Protein AF-O83014-F1 (afdb_monomer_lite)

Secondary structure (DSSP, 8-state):
--HHHHHHHHHHHHHHHHHHHHHHHHHHHHHHHHHHHSHHHHHHHHHHHS-SS---TT-PPP--PPP--S----PPP----PPPPHHHHHHHHHHHHHHH--SSHHHHHHHHHHTT----HHHHHHHHHHHHHHHHH--

Radius of gyration: 28.29 Å; chains: 1; bounding box: 50×30×83 Å

Organism: NCBI:txid79261

Sequence (139 aa):
MTRLDAVTGAGARVARAQSRAAQRLAGAWSELEGVRQGDGTGKALTCVTERVTPASRDASQPRWELPIWGSFEELPAIEAAPALTDDEIDRIVSELLASTNPPSYNALAAAFRKAGHSAGETRLRAAWKRVTAGQVVGS

pLDDT: mean 79.68, std 16.13, range [43.12, 97.88]

Structure (mmCIF, N/CA/C/O backbone):
data_AF-O83014-F1
#
_entry.id   AF-O83014-F1
#
loop_
_atom_site.group_PDB
_atom_site.id
_atom_site.type_symbol
_atom_site.label_atom_id
_atom_site.label_alt_id
_atom_site.label_comp_id
_atom_site.label_asym_id
_atom_site.label_entity_id
_atom_site.label_seq_id
_atom_site.pdbx_PDB_ins_code
_atom_site.Cartn_x
_atom_site.Cartn_y
_atom_site.Cartn_z
_atom_site.occupancy
_atom_site.B_iso_or_equiv
_atom_site.auth_seq_id
_atom_site.auth_comp_id
_atom_site.auth_asym_id
_atom_site.auth_atom_id
_atom_site.pdbx_PDB_model_num
ATOM 1 N N . MET A 1 1 ? 9.014 -15.355 24.490 1.00 63.91 1 MET A N 1
ATOM 2 C CA . MET A 1 1 ? 8.923 -14.884 23.091 1.00 63.91 1 MET A CA 1
ATOM 3 C C . MET A 1 1 ? 7.640 -14.088 22.950 1.00 63.91 1 MET A C 1
ATOM 5 O O . MET A 1 1 ? 6.584 -14.627 23.259 1.00 63.91 1 MET A O 1
ATOM 9 N N . THR A 1 2 ? 7.724 -12.807 22.592 1.00 93.06 2 THR A N 1
ATOM 10 C CA . THR A 1 2 ? 6.546 -11.928 22.524 1.00 93.06 2 THR A CA 1
ATOM 11 C C . THR A 1 2 ? 5.957 -11.884 21.112 1.00 93.06 2 THR A C 1
ATOM 13 O O . THR A 1 2 ? 6.620 -12.215 20.126 1.00 93.06 2 THR A O 1
ATOM 16 N N . ARG A 1 3 ? 4.694 -11.449 20.987 1.00 84.81 3 ARG A N 1
ATOM 17 C CA . ARG A 1 3 ? 4.052 -11.217 19.680 1.00 84.81 3 ARG A CA 1
ATOM 18 C C . ARG A 1 3 ? 4.830 -10.200 18.839 1.00 84.81 3 ARG A C 1
ATOM 20 O O . ARG A 1 3 ? 4.894 -10.345 17.622 1.00 84.81 3 ARG A O 1
ATOM 27 N N . LEU A 1 4 ? 5.434 -9.204 19.487 1.00 93.06 4 LEU A N 1
ATOM 28 C CA . LEU A 1 4 ? 6.262 -8.203 18.824 1.00 93.06 4 LEU A CA 1
ATOM 29 C C . LEU A 1 4 ? 7.521 -8.838 18.217 1.00 93.06 4 LEU A C 1
ATOM 31 O O . LEU A 1 4 ? 7.812 -8.592 17.051 1.00 93.06 4 LEU A O 1
ATOM 35 N N . ASP A 1 5 ? 8.198 -9.731 18.944 1.00 88.25 5 ASP A N 1
ATOM 36 C CA . ASP A 1 5 ? 9.377 -10.450 18.431 1.00 88.25 5 ASP A CA 1
ATOM 37 C C . ASP A 1 5 ? 9.031 -11.311 17.210 1.00 88.25 5 ASP A C 1
ATOM 39 O O . ASP A 1 5 ? 9.775 -11.353 16.228 1.00 88.25 5 ASP A O 1
ATOM 43 N N . ALA A 1 6 ? 7.869 -11.972 17.240 1.00 89.81 6 ALA A N 1
ATOM 44 C CA . ALA A 1 6 ? 7.393 -12.790 16.130 1.00 89.81 6 ALA A CA 1
ATOM 45 C C . ALA A 1 6 ? 7.107 -11.950 14.872 1.00 89.81 6 ALA A C 1
ATOM 47 O O . ALA A 1 6 ? 7.495 -12.343 13.767 1.00 89.81 6 ALA A O 1
ATOM 48 N N . VAL A 1 7 ? 6.470 -10.785 15.034 1.00 92.94 7 VAL A N 1
ATOM 49 C CA . VAL A 1 7 ? 6.176 -9.853 13.933 1.00 92.94 7 VAL A CA 1
ATOM 50 C C . VAL A 1 7 ? 7.461 -9.251 13.371 1.00 92.94 7 VAL A C 1
ATOM 52 O O . VAL A 1 7 ? 7.644 -9.256 12.156 1.00 92.94 7 VAL A O 1
ATOM 55 N N . THR A 1 8 ? 8.389 -8.816 14.223 1.00 94.81 8 THR A N 1
ATOM 56 C CA . THR A 1 8 ? 9.696 -8.294 13.795 1.00 94.81 8 THR A CA 1
ATOM 57 C C . THR A 1 8 ? 10.498 -9.359 13.048 1.00 94.81 8 THR A C 1
ATOM 59 O O . THR A 1 8 ? 11.039 -9.101 11.971 1.00 94.81 8 THR A O 1
ATOM 62 N N . GLY A 1 9 ? 10.510 -10.596 13.553 1.00 94.69 9 GLY A N 1
ATOM 63 C CA . GLY A 1 9 ? 11.146 -11.726 12.880 1.00 94.69 9 GLY A CA 1
ATOM 64 C C . GLY A 1 9 ? 10.519 -12.040 11.517 1.00 94.69 9 GLY A C 1
ATOM 65 O O . GLY A 1 9 ? 11.240 -12.316 10.555 1.00 94.69 9 GLY A O 1
ATOM 66 N N . ALA A 1 10 ? 9.190 -11.969 11.402 1.00 92.50 10 ALA A N 1
ATOM 67 C CA . ALA A 1 10 ? 8.486 -12.134 10.131 1.00 92.50 10 ALA A CA 1
ATOM 68 C C . ALA A 1 10 ? 8.784 -10.988 9.151 1.00 92.50 10 ALA A C 1
ATOM 70 O O . ALA A 1 10 ? 9.127 -11.254 7.998 1.00 92.50 10 ALA A O 1
ATOM 71 N N . GLY A 1 11 ? 8.751 -9.736 9.615 1.00 93.31 11 GLY A N 1
ATOM 72 C CA . GLY A 1 11 ? 9.086 -8.555 8.817 1.00 93.31 11 GLY A CA 1
ATOM 73 C C . GLY A 1 11 ? 10.507 -8.619 8.259 1.00 93.31 11 GLY A C 1
ATOM 74 O O . GLY A 1 11 ? 10.717 -8.412 7.065 1.00 93.31 11 GLY A O 1
ATOM 75 N N . ALA A 1 12 ? 11.476 -9.040 9.075 1.00 96.12 12 ALA A N 1
ATOM 76 C CA . ALA A 1 12 ? 12.855 -9.229 8.631 1.00 96.12 12 ALA A CA 1
ATOM 77 C C . ALA A 1 12 ? 12.992 -10.307 7.539 1.00 96.12 12 ALA A C 1
ATOM 79 O O . ALA A 1 12 ? 13.851 -10.203 6.662 1.00 96.12 12 ALA A O 1
ATOM 80 N N . ARG A 1 13 ? 12.164 -11.360 7.557 1.00 95.56 13 ARG A N 1
ATOM 81 C CA . ARG A 1 13 ? 12.160 -12.378 6.489 1.00 95.56 13 ARG A CA 1
ATOM 82 C C . ARG A 1 13 ? 11.576 -11.834 5.189 1.00 95.56 13 ARG A C 1
ATOM 84 O O . ARG A 1 13 ? 12.151 -12.088 4.132 1.00 95.56 13 ARG A O 1
ATOM 91 N N . VAL A 1 14 ? 10.492 -11.063 5.267 1.00 97.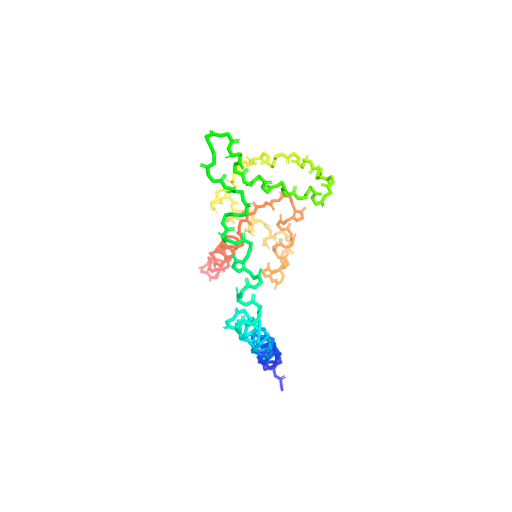62 14 VAL A N 1
ATOM 92 C CA . VAL A 1 14 ? 9.870 -10.428 4.094 1.00 97.62 14 VAL A CA 1
ATOM 93 C C . VAL A 1 14 ? 10.825 -9.425 3.451 1.00 97.62 14 VAL A C 1
ATOM 95 O O . VAL A 1 14 ? 11.062 -9.510 2.249 1.00 97.62 14 VAL A O 1
ATOM 98 N N . ALA A 1 15 ? 11.458 -8.557 4.243 1.00 96.19 15 ALA A N 1
ATOM 99 C CA . ALA A 1 15 ? 12.429 -7.586 3.738 1.00 96.19 15 ALA A CA 1
ATOM 100 C C . ALA A 1 15 ? 13.592 -8.270 2.994 1.00 96.19 15 ALA A C 1
ATOM 102 O O . ALA A 1 15 ? 13.965 -7.867 1.892 1.00 96.19 15 ALA A O 1
ATOM 103 N N . ARG A 1 16 ? 14.118 -9.378 3.537 1.00 96.25 16 ARG A N 1
ATOM 104 C CA . ARG A 1 16 ? 15.153 -10.181 2.859 1.00 96.25 16 ARG A CA 1
ATOM 105 C C . ARG A 1 16 ? 14.648 -10.841 1.576 1.00 96.25 16 ARG A C 1
ATOM 107 O O . ARG A 1 16 ? 15.406 -10.973 0.619 1.00 96.25 16 ARG A O 1
ATOM 114 N N . ALA A 1 17 ? 13.398 -11.301 1.541 1.00 97.88 17 ALA A N 1
ATOM 115 C CA . ALA A 1 17 ? 12.814 -11.867 0.328 1.00 97.88 17 ALA A CA 1
ATOM 116 C C . ALA A 1 17 ? 12.682 -10.806 -0.778 1.00 97.88 17 ALA A C 1
ATOM 118 O O . ALA A 1 17 ? 13.116 -11.052 -1.901 1.00 97.88 17 ALA A O 1
ATOM 119 N N . GLN A 1 18 ? 12.180 -9.615 -0.441 1.00 97.25 18 GLN A N 1
ATOM 120 C CA . GLN A 1 18 ? 12.052 -8.488 -1.369 1.00 97.25 18 GLN A CA 1
ATOM 121 C C . GLN A 1 18 ? 13.413 -8.010 -1.883 1.00 97.25 18 GLN A C 1
ATOM 123 O O . GLN A 1 18 ? 13.580 -7.835 -3.086 1.00 97.25 18 GLN A O 1
ATOM 128 N N . SER A 1 19 ? 14.413 -7.890 -1.004 1.00 97.62 19 SER A N 1
ATOM 129 C CA . SER A 1 19 ? 15.778 -7.518 -1.398 1.00 97.62 19 SER A CA 1
ATOM 130 C C . SER A 1 19 ? 16.379 -8.505 -2.411 1.00 97.62 19 SER A C 1
ATOM 132 O O . SER A 1 19 ? 16.915 -8.087 -3.436 1.00 97.62 19 SER A O 1
ATOM 134 N N . ARG A 1 20 ? 16.204 -9.817 -2.195 1.00 97.06 20 ARG A N 1
ATOM 135 C CA . ARG A 1 20 ? 16.658 -10.848 -3.146 1.00 97.06 20 ARG A CA 1
ATOM 136 C C . ARG A 1 20 ? 15.917 -10.792 -4.481 1.00 97.06 20 ARG A C 1
ATOM 138 O O . ARG A 1 20 ? 16.528 -11.013 -5.523 1.00 97.06 20 ARG A O 1
ATOM 145 N N . ALA A 1 21 ? 14.615 -10.511 -4.465 1.00 96.50 21 ALA A N 1
ATOM 146 C CA . ALA A 1 21 ? 13.836 -10.346 -5.690 1.00 96.50 21 ALA A CA 1
ATOM 147 C C . ALA A 1 21 ? 14.313 -9.126 -6.494 1.00 96.50 21 ALA A C 1
ATOM 149 O O . ALA A 1 21 ? 14.540 -9.239 -7.696 1.00 96.50 21 ALA A O 1
ATOM 150 N N . ALA A 1 22 ? 14.548 -7.996 -5.821 1.00 95.88 22 ALA A N 1
ATOM 151 C CA . ALA A 1 22 ? 15.071 -6.787 -6.449 1.00 95.88 22 ALA A CA 1
ATOM 152 C C . ALA A 1 22 ? 16.454 -7.017 -7.078 1.00 95.88 22 ALA A C 1
ATOM 154 O O . ALA A 1 22 ? 16.673 -6.622 -8.218 1.00 95.88 22 ALA A O 1
ATOM 155 N N . GLN A 1 23 ? 17.360 -7.722 -6.391 1.00 97.12 23 GLN A N 1
ATOM 156 C CA . GLN A 1 23 ? 18.674 -8.074 -6.946 1.00 97.12 23 GLN A CA 1
ATOM 157 C C . GLN A 1 23 ? 18.574 -8.947 -8.198 1.00 97.12 23 GLN A C 1
ATOM 159 O O . GLN A 1 23 ? 19.278 -8.698 -9.172 1.00 97.12 23 GLN A O 1
ATOM 164 N N . ARG A 1 24 ? 17.687 -9.949 -8.197 1.00 97.25 24 ARG A N 1
ATOM 165 C CA . ARG A 1 24 ? 17.468 -10.808 -9.371 1.00 97.25 24 ARG A CA 1
ATOM 166 C C . ARG A 1 24 ? 16.953 -10.015 -10.565 1.00 97.25 24 ARG A C 1
ATOM 168 O O . ARG A 1 24 ? 17.447 -10.203 -11.670 1.00 97.25 24 ARG A O 1
ATOM 175 N N . LEU A 1 25 ? 15.994 -9.120 -10.337 1.00 96.81 25 LEU A N 1
ATOM 176 C CA . LEU A 1 25 ? 15.466 -8.256 -11.390 1.00 96.81 25 LEU A CA 1
ATOM 177 C C . LEU A 1 25 ? 16.530 -7.297 -11.918 1.00 96.81 25 LEU A C 1
ATOM 179 O O . LEU A 1 25 ? 16.661 -7.157 -13.127 1.00 96.81 25 LEU A O 1
ATOM 183 N N . ALA A 1 26 ? 17.313 -6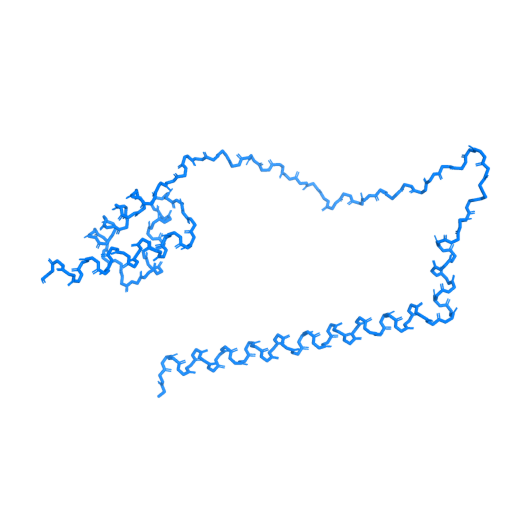.674 -11.038 1.00 95.31 26 ALA A N 1
ATOM 184 C CA . ALA A 1 26 ? 18.411 -5.805 -11.448 1.00 95.31 26 ALA A CA 1
ATOM 185 C C . ALA A 1 26 ? 19.449 -6.560 -12.297 1.00 95.31 26 ALA A C 1
ATOM 187 O O . ALA A 1 26 ? 19.894 -6.038 -13.315 1.00 95.31 26 ALA A O 1
ATOM 188 N N . GLY A 1 27 ? 19.780 -7.801 -11.923 1.00 96.38 27 GLY A N 1
ATOM 189 C CA . GLY A 1 27 ? 20.651 -8.674 -12.713 1.00 96.38 27 GLY A CA 1
ATOM 190 C C . GLY A 1 27 ? 20.077 -8.965 -14.099 1.00 96.38 27 GLY A C 1
ATOM 191 O O . GLY A 1 27 ? 20.747 -8.718 -15.095 1.00 96.38 27 GLY A O 1
ATOM 192 N N . ALA A 1 28 ? 18.811 -9.384 -14.172 1.00 96.06 28 ALA A N 1
ATOM 193 C CA . ALA A 1 28 ? 18.138 -9.647 -15.444 1.00 96.06 28 ALA A CA 1
ATOM 194 C C . ALA A 1 28 ? 18.089 -8.402 -16.350 1.00 96.06 28 ALA A C 1
ATOM 196 O O . ALA A 1 28 ? 18.337 -8.497 -17.548 1.00 96.06 28 ALA A O 1
ATOM 197 N N . TRP A 1 29 ? 17.823 -7.220 -15.784 1.00 91.94 29 TRP A N 1
ATOM 198 C CA . TRP A 1 29 ? 17.883 -5.961 -16.530 1.00 91.94 29 TRP A CA 1
ATOM 199 C C . TRP A 1 29 ? 19.290 -5.642 -17.027 1.00 91.94 29 TRP A C 1
ATOM 201 O O . TRP A 1 29 ? 19.442 -5.219 -18.168 1.00 91.94 29 TRP A O 1
ATOM 211 N N . SER A 1 30 ? 20.315 -5.868 -16.206 1.00 92.88 30 SER A N 1
ATOM 212 C CA . SER A 1 30 ? 21.705 -5.662 -16.616 1.00 92.88 30 SER A CA 1
ATOM 213 C C . SER A 1 30 ? 22.120 -6.617 -17.738 1.00 92.88 30 SER A C 1
ATOM 215 O O . SER A 1 30 ? 22.847 -6.208 -18.638 1.00 92.88 30 SER A O 1
ATOM 217 N N . GLU A 1 31 ? 21.666 -7.872 -17.706 1.00 90.88 31 GLU A N 1
ATOM 218 C CA . GLU A 1 31 ? 21.909 -8.842 -18.778 1.00 90.88 31 GLU A CA 1
ATOM 219 C C . GLU A 1 31 ? 21.217 -8.417 -20.078 1.00 90.88 31 GLU A C 1
ATOM 221 O O . GLU A 1 31 ? 21.853 -8.396 -21.131 1.00 90.88 31 GLU A O 1
ATOM 226 N N . LEU A 1 32 ? 19.944 -8.009 -20.006 1.00 85.69 32 LEU A N 1
ATOM 227 C CA . LEU A 1 32 ? 19.206 -7.479 -21.157 1.00 85.69 32 LEU A CA 1
ATOM 228 C C . LEU A 1 32 ? 19.876 -6.236 -21.747 1.00 85.69 32 LEU A C 1
ATOM 230 O O . LEU A 1 32 ? 19.979 -6.117 -22.967 1.00 85.69 32 LEU A O 1
ATOM 234 N N . GLU A 1 33 ? 20.353 -5.328 -20.899 1.00 84.56 33 GLU A N 1
ATOM 235 C CA . GLU A 1 33 ? 21.073 -4.140 -21.348 1.00 84.56 33 GLU A CA 1
ATOM 236 C C . GLU A 1 33 ? 22.405 -4.519 -22.005 1.00 84.56 33 GLU A C 1
ATOM 238 O O . GLU A 1 33 ? 22.725 -4.015 -23.077 1.00 84.56 33 GLU A O 1
ATOM 243 N N . GLY A 1 34 ? 23.143 -5.479 -21.441 1.00 83.25 34 GLY A N 1
ATOM 244 C CA . GLY A 1 34 ? 24.351 -6.021 -22.067 1.00 83.25 34 GLY A CA 1
ATOM 245 C C . GLY A 1 34 ? 24.078 -6.612 -23.454 1.00 83.25 34 GLY A C 1
ATOM 246 O O . GLY A 1 34 ? 24.814 -6.341 -24.401 1.00 83.25 34 GLY A O 1
ATOM 247 N N . VAL A 1 35 ? 22.977 -7.356 -23.605 1.00 82.19 35 VAL A N 1
ATOM 248 C CA . VAL A 1 35 ? 22.527 -7.877 -24.906 1.00 82.19 35 VAL A CA 1
ATOM 249 C C . VAL A 1 35 ? 22.160 -6.743 -25.865 1.00 82.19 35 VAL A C 1
ATOM 251 O O . VAL A 1 35 ? 22.522 -6.816 -27.040 1.00 82.19 35 VAL A O 1
ATOM 254 N N . ARG A 1 36 ? 21.476 -5.697 -25.387 1.00 69.25 36 ARG A N 1
ATOM 255 C CA . ARG A 1 36 ? 21.083 -4.523 -26.181 1.00 69.25 36 ARG A CA 1
ATOM 256 C C . ARG A 1 36 ? 22.288 -3.729 -26.688 1.00 69.25 36 ARG A C 1
ATOM 258 O O . ARG A 1 36 ? 22.259 -3.266 -27.824 1.00 69.25 36 ARG A O 1
ATOM 265 N N . GLN A 1 37 ? 23.319 -3.575 -25.861 1.00 74.56 37 GLN A N 1
ATOM 266 C CA . GLN A 1 37 ? 24.538 -2.830 -26.191 1.00 74.56 37 GLN A CA 1
ATOM 267 C C . GLN A 1 37 ? 25.541 -3.648 -27.024 1.00 74.56 37 GLN A C 1
ATOM 269 O O . GLN A 1 37 ? 26.481 -3.084 -27.577 1.00 74.56 37 GLN A O 1
ATOM 274 N N . GLY A 1 38 ? 25.360 -4.969 -27.137 1.00 73.25 38 GLY A N 1
ATOM 275 C CA . GLY A 1 38 ? 26.201 -5.827 -27.971 1.00 73.25 38 GLY A CA 1
ATOM 276 C C . GLY A 1 38 ? 26.003 -5.573 -29.470 1.00 73.25 38 GLY A C 1
ATOM 277 O O . GLY A 1 38 ? 24.871 -5.487 -29.947 1.00 73.25 38 GLY A O 1
ATOM 278 N N . ASP A 1 39 ? 27.103 -5.527 -30.228 1.00 60.03 39 ASP A N 1
ATOM 279 C CA . ASP A 1 39 ? 27.155 -5.149 -31.654 1.00 60.03 39 ASP A CA 1
ATOM 280 C C . ASP A 1 39 ? 26.166 -5.894 -32.576 1.00 60.03 39 ASP A C 1
ATOM 282 O O . ASP A 1 39 ? 25.741 -5.348 -33.595 1.00 60.03 39 ASP A O 1
ATOM 286 N N . GLY A 1 40 ? 25.786 -7.136 -32.246 1.00 62.19 40 GLY A N 1
ATOM 287 C CA . GLY A 1 40 ? 24.843 -7.940 -33.037 1.00 62.19 40 GLY A CA 1
ATOM 288 C C . GLY A 1 40 ? 23.373 -7.554 -32.834 1.00 62.19 40 GLY A C 1
ATOM 289 O O . GLY A 1 40 ? 22.628 -7.405 -33.802 1.00 62.19 40 GLY A O 1
ATOM 290 N N . THR A 1 41 ? 22.952 -7.349 -31.584 1.00 57.41 41 THR A N 1
ATOM 291 C CA . THR A 1 41 ? 21.563 -6.998 -31.240 1.00 57.41 41 THR A CA 1
ATOM 292 C C . THR A 1 41 ? 21.328 -5.497 -31.320 1.00 57.41 41 THR A C 1
ATOM 294 O O . THR A 1 41 ? 20.261 -5.077 -31.754 1.00 57.41 41 THR A O 1
ATOM 297 N N . GLY A 1 42 ? 22.330 -4.686 -30.967 1.00 56.09 42 GLY A N 1
ATOM 298 C CA . GLY A 1 42 ? 22.300 -3.236 -31.131 1.00 56.09 42 GLY A CA 1
ATOM 299 C C . GLY A 1 42 ? 22.044 -2.854 -32.586 1.00 56.09 42 GLY A C 1
ATOM 300 O O . GLY A 1 42 ? 21.148 -2.059 -32.842 1.00 56.09 42 GLY A O 1
ATOM 301 N N . LYS A 1 43 ? 22.713 -3.521 -33.542 1.00 55.44 43 LYS A N 1
ATOM 302 C CA . LYS A 1 43 ? 22.452 -3.350 -34.981 1.00 55.44 43 LYS A CA 1
ATOM 303 C C . LYS A 1 43 ? 21.062 -3.818 -35.402 1.00 55.44 43 LYS A C 1
ATOM 305 O O . LYS A 1 43 ? 20.382 -3.096 -36.122 1.00 55.44 43 LYS A O 1
ATOM 310 N N . ALA A 1 44 ? 20.617 -4.985 -34.934 1.00 58.81 44 ALA A N 1
ATOM 311 C CA . ALA A 1 44 ? 19.282 -5.502 -35.241 1.00 58.81 44 ALA A CA 1
ATOM 312 C C . ALA A 1 44 ? 18.159 -4.593 -34.702 1.00 58.81 44 ALA A C 1
ATOM 314 O O . ALA A 1 44 ? 17.144 -4.403 -35.367 1.00 58.81 44 ALA A O 1
ATOM 315 N N . LEU A 1 45 ? 18.359 -3.983 -33.530 1.00 55.38 45 LEU A N 1
ATOM 316 C CA . LEU A 1 45 ? 17.443 -3.005 -32.942 1.00 55.38 45 LEU A CA 1
ATOM 317 C C . LEU A 1 45 ? 17.567 -1.630 -33.608 1.00 55.38 45 LEU A C 1
ATOM 319 O O . LEU A 1 45 ? 16.554 -0.952 -33.768 1.00 55.38 45 LEU A O 1
ATOM 323 N N . THR A 1 46 ? 18.755 -1.225 -34.071 1.00 53.00 46 THR A N 1
ATOM 324 C CA . THR A 1 46 ? 18.886 -0.009 -34.882 1.00 53.00 46 THR A CA 1
ATOM 325 C C . THR A 1 46 ? 18.332 -0.179 -36.287 1.00 53.00 46 THR A C 1
ATOM 327 O O . THR A 1 46 ? 17.865 0.805 -36.830 1.00 53.00 46 THR A O 1
ATOM 330 N N . CYS A 1 47 ? 18.255 -1.385 -36.855 1.00 51.19 47 CYS A N 1
ATOM 331 C CA . CYS A 1 47 ? 17.490 -1.627 -38.086 1.00 51.19 47 CYS A CA 1
ATOM 332 C C . CYS A 1 47 ? 15.979 -1.379 -37.899 1.00 51.19 47 CYS A C 1
ATOM 334 O O . CYS A 1 47 ? 15.270 -1.196 -38.881 1.00 51.19 47 CYS A O 1
ATOM 336 N N . VAL A 1 48 ? 15.484 -1.340 -36.654 1.00 52.06 48 VAL A N 1
ATOM 337 C CA . VAL A 1 48 ? 14.105 -0.940 -36.316 1.00 52.06 48 VAL A CA 1
ATOM 338 C C . VAL A 1 48 ? 13.987 0.582 -36.100 1.00 52.06 48 VAL A C 1
ATOM 340 O O . VAL A 1 48 ? 12.892 1.129 -36.216 1.00 52.06 48 VAL A O 1
ATOM 343 N N . THR A 1 49 ? 15.091 1.294 -35.825 1.00 49.03 49 THR A N 1
ATOM 344 C CA . THR A 1 49 ? 15.098 2.759 -35.615 1.00 49.03 49 THR A CA 1
ATOM 345 C C . THR A 1 49 ? 15.669 3.573 -36.777 1.00 49.03 49 THR A C 1
ATOM 347 O O . THR A 1 49 ? 15.317 4.742 -36.929 1.00 49.03 49 THR A O 1
ATOM 350 N N . GLU A 1 50 ? 16.543 2.998 -37.604 1.00 51.38 50 GLU A N 1
ATOM 351 C CA . GLU A 1 50 ? 16.830 3.528 -38.930 1.00 51.38 50 GLU A CA 1
ATOM 352 C C . GLU A 1 50 ? 15.536 3.439 -39.723 1.00 51.38 50 GLU A C 1
ATOM 354 O O . GLU A 1 50 ? 14.843 2.422 -39.720 1.00 51.38 50 GLU A O 1
ATOM 359 N N . ARG A 1 51 ? 15.160 4.553 -40.346 1.00 49.50 51 ARG A N 1
ATOM 360 C CA . ARG A 1 51 ? 13.895 4.674 -41.059 1.00 49.50 51 ARG A CA 1
ATOM 361 C C . ARG A 1 51 ? 13.894 3.668 -42.223 1.00 49.50 51 ARG A C 1
ATOM 363 O O . ARG A 1 51 ? 14.428 3.963 -43.284 1.00 49.50 51 ARG A O 1
ATOM 370 N N . VAL A 1 52 ? 13.287 2.495 -42.024 1.00 54.12 52 VAL A N 1
ATOM 371 C CA . VAL A 1 52 ? 13.152 1.436 -43.048 1.00 54.12 52 VAL A CA 1
ATOM 372 C C . VAL A 1 52 ? 12.351 1.932 -44.262 1.00 54.12 52 VAL A C 1
ATOM 374 O O . VAL A 1 52 ? 12.493 1.414 -45.367 1.00 54.12 52 VAL A O 1
ATOM 377 N N . THR A 1 53 ? 11.557 2.990 -44.091 1.00 50.38 53 THR A N 1
ATOM 378 C CA . THR A 1 53 ? 10.879 3.689 -45.184 1.00 50.38 53 THR A CA 1
ATOM 379 C C . THR A 1 53 ? 11.712 4.896 -45.633 1.00 50.38 53 THR A C 1
ATOM 381 O O . THR A 1 53 ? 11.926 5.806 -44.826 1.00 50.38 53 THR A O 1
ATOM 384 N N . PRO A 1 54 ? 12.169 4.987 -46.896 1.00 54.78 54 PRO A N 1
ATOM 385 C CA . PRO A 1 54 ? 12.789 6.213 -47.389 1.00 54.78 54 PRO A CA 1
ATOM 386 C C . PRO A 1 54 ? 11.835 7.393 -47.164 1.00 54.78 54 PRO A C 1
ATOM 388 O O . PRO A 1 54 ? 10.621 7.255 -47.303 1.00 54.78 54 PRO A O 1
ATOM 391 N N . ALA A 1 55 ? 12.377 8.553 -46.785 1.00 55.41 55 ALA A N 1
ATOM 392 C CA . ALA A 1 55 ? 11.615 9.780 -46.563 1.00 55.41 55 ALA A CA 1
ATOM 393 C C . ALA A 1 55 ? 11.128 10.376 -47.898 1.00 55.41 55 ALA A C 1
ATOM 395 O O . ALA A 1 55 ? 11.484 11.491 -48.266 1.00 55.41 55 ALA A O 1
ATOM 396 N N . SER A 1 56 ? 10.353 9.618 -48.669 1.00 59.25 56 SER A N 1
ATOM 397 C CA . SER A 1 56 ? 9.548 10.178 -49.743 1.00 59.25 56 SER A CA 1
ATOM 398 C C . SER A 1 56 ? 8.388 10.959 -49.135 1.00 59.25 56 SER A C 1
ATOM 400 O O . SER A 1 56 ? 7.926 10.657 -48.035 1.00 59.25 56 SER A O 1
ATOM 402 N N . ARG A 1 57 ? 7.905 11.959 -49.873 1.00 55.25 57 ARG A N 1
ATOM 403 C CA . ARG A 1 57 ? 6.848 12.901 -49.469 1.00 55.25 57 ARG A CA 1
ATOM 404 C C . ARG A 1 57 ? 5.538 12.231 -49.000 1.00 55.25 57 ARG A C 1
ATOM 406 O O . ARG A 1 57 ? 4.766 12.886 -48.312 1.00 55.25 57 ARG A O 1
ATOM 413 N N . ASP A 1 58 ? 5.364 10.939 -49.293 1.00 58.31 58 ASP A N 1
ATOM 414 C CA . ASP A 1 58 ? 4.214 10.097 -48.931 1.00 58.31 58 ASP A CA 1
ATOM 415 C C . ASP A 1 58 ? 4.509 9.010 -47.866 1.00 58.31 58 ASP A C 1
ATOM 417 O O . ASP A 1 58 ? 3.702 8.106 -47.653 1.00 58.31 58 ASP A O 1
ATOM 421 N N . ALA A 1 59 ? 5.664 9.038 -47.188 1.00 58.81 59 ALA A N 1
ATOM 422 C CA . ALA A 1 59 ? 6.008 8.019 -46.190 1.00 58.81 59 ALA A CA 1
ATOM 423 C C . ALA A 1 59 ? 5.213 8.210 -44.878 1.00 58.81 59 ALA A C 1
ATOM 425 O O . ALA A 1 59 ? 5.527 9.079 -44.061 1.00 58.81 59 ALA A O 1
ATOM 426 N N . SER A 1 60 ? 4.190 7.375 -44.664 1.00 60.41 60 SER A N 1
ATOM 427 C CA . SER A 1 60 ? 3.399 7.334 -43.425 1.00 60.41 60 SER A CA 1
ATOM 428 C C . SER A 1 60 ? 4.255 6.894 -42.231 1.00 60.41 60 SER A C 1
ATOM 430 O O . SER A 1 60 ? 4.991 5.911 -42.312 1.00 60.41 60 SER A O 1
ATOM 432 N N . GLN A 1 61 ? 4.143 7.602 -41.102 1.00 59.00 61 GLN A N 1
ATOM 433 C CA . GLN A 1 61 ? 4.798 7.216 -39.847 1.00 59.00 61 GLN A CA 1
ATOM 434 C C . GLN A 1 61 ? 4.296 5.841 -39.364 1.00 59.00 61 GLN A C 1
ATOM 436 O O . GLN A 1 61 ? 3.121 5.521 -39.581 1.00 59.00 61 GLN A O 1
ATOM 441 N N . PRO A 1 62 ? 5.141 5.035 -38.689 1.00 59.53 62 PRO A N 1
ATOM 442 C CA . PRO A 1 62 ? 4.700 3.775 -38.101 1.00 59.53 62 PRO A CA 1
ATOM 443 C C . PRO A 1 62 ? 3.638 4.049 -37.026 1.00 59.53 62 PRO A C 1
ATOM 445 O O . PRO A 1 62 ? 3.910 4.703 -36.019 1.00 59.53 62 PRO A O 1
ATOM 448 N N . ARG A 1 63 ? 2.414 3.557 -37.247 1.00 62.94 63 ARG A N 1
ATOM 449 C CA . ARG A 1 63 ? 1.342 3.557 -36.245 1.00 62.94 63 ARG A CA 1
ATOM 450 C C . ARG A 1 63 ? 1.441 2.254 -35.468 1.00 62.94 63 ARG A C 1
ATOM 452 O O . ARG A 1 63 ? 1.172 1.188 -36.009 1.00 62.94 63 ARG A O 1
ATOM 459 N N . TRP A 1 64 ? 1.855 2.344 -34.211 1.00 57.03 64 TRP A N 1
ATOM 460 C CA . TRP A 1 64 ? 1.739 1.226 -33.285 1.00 57.03 64 TRP A CA 1
ATOM 461 C C . TRP A 1 64 ? 0.307 1.192 -32.762 1.00 57.03 64 TRP A C 1
ATOM 463 O O . TRP A 1 64 ? -0.102 2.068 -32.002 1.00 57.03 64 TRP A O 1
ATOM 473 N N . GLU A 1 65 ? -0.460 0.200 -33.198 1.00 69.56 65 GLU A N 1
ATOM 474 C CA . GLU A 1 65 ? -1.763 -0.104 -32.618 1.00 69.56 65 GLU A CA 1
ATOM 475 C C . GLU A 1 65 ? -1.544 -1.004 -31.402 1.00 69.56 65 GLU A C 1
ATOM 477 O O . GLU A 1 65 ? -0.943 -2.076 -31.501 1.00 69.56 65 GLU A O 1
ATOM 482 N N . LEU A 1 66 ? -1.979 -0.543 -30.227 1.00 74.62 66 LEU A N 1
ATOM 483 C CA . LEU A 1 66 ? -1.919 -1.362 -29.023 1.00 74.62 66 LEU A CA 1
ATOM 484 C C . LEU A 1 66 ? -2.925 -2.511 -29.157 1.00 74.62 66 LEU A C 1
ATOM 486 O O . LEU A 1 66 ? -4.082 -2.261 -29.507 1.00 74.62 66 LEU A O 1
ATOM 490 N N . PRO A 1 67 ? -2.534 -3.759 -28.848 1.00 73.12 67 PRO A N 1
ATOM 491 C CA . PRO A 1 67 ? -3.494 -4.843 -28.780 1.00 73.12 67 PRO A CA 1
ATOM 492 C C . PRO A 1 67 ? -4.517 -4.523 -27.690 1.00 73.12 67 PRO A C 1
ATOM 494 O O . PRO A 1 67 ? -4.159 -4.148 -26.574 1.00 73.12 67 PRO A O 1
ATOM 497 N N . ILE A 1 68 ? -5.797 -4.680 -28.008 1.00 75.75 68 ILE A N 1
ATOM 498 C CA . ILE A 1 68 ? -6.867 -4.575 -27.020 1.00 75.75 68 ILE A CA 1
ATOM 499 C C . ILE A 1 68 ? -6.722 -5.794 -26.102 1.00 75.75 68 ILE A C 1
ATOM 501 O O . ILE A 1 68 ? -6.911 -6.924 -26.549 1.00 75.75 68 ILE A O 1
ATOM 505 N N . TRP A 1 69 ? -6.352 -5.593 -24.833 1.00 71.81 69 TRP A N 1
ATOM 506 C CA . TRP A 1 69 ? -6.085 -6.668 -23.857 1.00 71.81 69 TRP A CA 1
ATOM 507 C C . TRP A 1 69 ? -7.356 -7.392 -23.357 1.00 71.81 69 TRP A C 1
ATOM 509 O O . TRP A 1 69 ? -7.398 -7.901 -22.241 1.00 71.81 69 TRP A O 1
ATOM 519 N N . GLY A 1 70 ? -8.380 -7.493 -24.203 1.00 76.75 70 GLY A N 1
ATOM 520 C CA . GLY A 1 70 ? -9.675 -8.097 -23.903 1.00 76.75 70 GLY A CA 1
ATOM 521 C C . GLY A 1 70 ? -10.793 -7.071 -23.728 1.00 76.75 70 GLY A C 1
ATOM 522 O O . GLY A 1 70 ? -10.563 -5.865 -23.644 1.00 76.75 70 GLY A O 1
ATOM 523 N N . SER A 1 71 ? -12.027 -7.572 -23.706 1.00 69.88 71 SER A N 1
ATOM 524 C CA . SER A 1 71 ? -13.229 -6.798 -23.402 1.00 69.88 71 SER A CA 1
ATOM 525 C C . SER A 1 71 ? -13.136 -6.246 -21.982 1.00 69.88 71 SER A C 1
ATOM 527 O O . SER A 1 71 ? -13.119 -7.023 -21.026 1.00 69.88 71 SER A O 1
ATOM 529 N N . PHE A 1 72 ? -13.076 -4.925 -21.839 1.00 69.00 72 PHE A N 1
ATOM 530 C CA . PHE A 1 72 ? -13.276 -4.288 -20.545 1.00 69.00 72 PHE A CA 1
ATOM 531 C C . PHE A 1 72 ? -14.771 -4.022 -20.369 1.00 69.00 72 PHE A C 1
ATOM 533 O O . PHE A 1 72 ? -15.429 -3.500 -21.266 1.00 69.00 72 PHE A O 1
ATOM 540 N N . GLU A 1 73 ? -15.316 -4.428 -19.230 1.00 73.06 73 GLU A N 1
ATOM 541 C CA . GLU A 1 73 ? -16.626 -3.963 -18.792 1.00 73.06 73 GLU A CA 1
ATOM 542 C C . GLU A 1 73 ? -16.424 -2.559 -18.218 1.00 73.06 73 GLU A C 1
ATOM 544 O O . GLU A 1 73 ? -15.647 -2.378 -17.274 1.00 73.06 73 GLU A O 1
ATOM 549 N N . GLU A 1 74 ? -17.060 -1.549 -18.818 1.00 67.06 74 GLU A N 1
ATOM 550 C CA . GLU A 1 74 ? -17.133 -0.220 -18.213 1.00 67.06 74 GLU A CA 1
ATOM 551 C C . GLU A 1 74 ? -17.934 -0.339 -16.920 1.00 67.06 74 GLU A C 1
ATOM 553 O O . GLU A 1 74 ? -19.163 -0.392 -16.921 1.00 67.06 74 GLU A O 1
ATOM 558 N N . LEU A 1 75 ? -17.221 -0.424 -15.79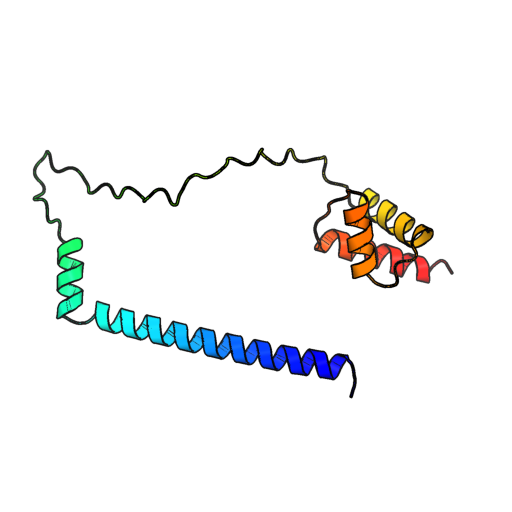7 1.00 72.12 75 LEU A N 1
ATOM 559 C CA . LEU A 1 75 ? -17.852 -0.319 -14.494 1.00 72.12 75 LEU A CA 1
ATOM 560 C C . LEU A 1 75 ? -18.497 1.069 -14.390 1.00 72.12 75 LEU A C 1
ATOM 562 O O . LEU A 1 75 ? -17.856 2.058 -14.767 1.00 72.12 75 LEU A O 1
ATOM 566 N N . PRO A 1 76 ? -19.736 1.167 -13.872 1.00 64.62 76 PRO A N 1
ATOM 567 C CA . PRO A 1 76 ? -20.367 2.456 -13.650 1.00 64.62 76 PRO A CA 1
ATOM 568 C C . PRO A 1 76 ? -19.427 3.326 -12.821 1.00 64.62 76 PRO A C 1
ATOM 570 O O . PRO A 1 76 ? -18.847 2.865 -11.830 1.00 64.62 76 PRO A O 1
ATOM 573 N N . ALA A 1 77 ? -19.258 4.578 -13.253 1.00 63.53 77 ALA A N 1
ATOM 574 C CA . ALA A 1 77 ? -18.507 5.559 -12.491 1.00 63.53 77 ALA A CA 1
ATOM 575 C C . ALA A 1 77 ? -19.040 5.539 -11.057 1.00 63.53 77 ALA A C 1
ATOM 577 O O . ALA A 1 77 ? -20.251 5.613 -10.846 1.00 63.53 77 ALA A O 1
ATOM 578 N N . ILE A 1 78 ? -18.143 5.380 -10.081 1.00 60.22 78 ILE A N 1
ATOM 579 C CA . ILE A 1 78 ? -18.510 5.500 -8.674 1.00 60.22 78 ILE A CA 1
ATOM 580 C C . ILE A 1 78 ? -19.015 6.932 -8.522 1.00 60.22 78 ILE A C 1
ATOM 582 O O . ILE A 1 78 ? -18.207 7.860 -8.449 1.00 60.22 78 ILE A O 1
ATOM 586 N N . GLU A 1 79 ? -20.337 7.123 -8.540 1.00 53.25 79 GLU A N 1
ATOM 587 C CA . GLU A 1 79 ? -20.922 8.388 -8.133 1.00 53.25 79 GLU A CA 1
ATOM 588 C C . GLU A 1 79 ? -20.366 8.656 -6.744 1.00 53.25 79 GLU A C 1
ATOM 590 O O . GLU A 1 79 ? -20.494 7.829 -5.835 1.00 53.25 79 GLU A O 1
ATOM 595 N N . ALA A 1 80 ? -19.630 9.758 -6.622 1.00 57.28 80 ALA A N 1
ATOM 596 C CA . ALA A 1 80 ? -19.026 10.156 -5.373 1.00 57.28 80 ALA A CA 1
ATOM 597 C C . ALA A 1 80 ? -20.169 10.464 -4.406 1.00 57.28 80 ALA A C 1
ATOM 599 O O . ALA A 1 80 ? -20.652 11.594 -4.339 1.00 57.28 80 ALA A O 1
ATOM 600 N N . ALA A 1 81 ? -20.620 9.444 -3.671 1.00 58.78 81 ALA A N 1
ATOM 601 C CA . ALA A 1 81 ? -21.422 9.637 -2.481 1.00 58.78 81 ALA A CA 1
ATOM 602 C C . ALA A 1 81 ? -20.745 10.751 -1.667 1.00 58.78 81 ALA A C 1
ATOM 604 O O . ALA A 1 81 ? -19.507 10.756 -1.586 1.00 58.78 81 ALA A O 1
ATOM 605 N N . PRO A 1 82 ? -21.507 11.717 -1.124 1.00 62.16 82 PRO A N 1
ATOM 606 C CA . PRO A 1 82 ? -20.927 12.846 -0.416 1.00 62.16 82 PRO A CA 1
ATOM 607 C C . PRO A 1 82 ? -19.954 12.312 0.630 1.00 62.16 82 PRO A C 1
ATOM 609 O O . PRO A 1 82 ? -20.307 11.489 1.477 1.00 62.16 82 PRO A O 1
ATOM 612 N N . ALA A 1 83 ? -18.687 12.699 0.485 1.00 73.69 83 ALA A N 1
ATOM 613 C CA . ALA A 1 83 ? -17.631 12.175 1.324 1.00 73.69 83 ALA A CA 1
ATOM 614 C C . ALA A 1 83 ? -17.924 12.578 2.771 1.00 73.69 83 ALA A C 1
ATOM 616 O O . ALA A 1 83 ? -18.031 13.769 3.058 1.00 73.69 83 ALA A O 1
ATOM 617 N N . LEU A 1 84 ? -18.022 11.589 3.665 1.00 84.62 84 LEU A N 1
ATOM 618 C CA . LEU A 1 84 ? -18.173 11.827 5.101 1.00 84.62 84 LEU A CA 1
ATOM 619 C C . LEU A 1 84 ? -17.130 12.850 5.560 1.00 84.62 84 LEU A C 1
ATOM 621 O O . LEU A 1 84 ? -15.939 12.713 5.250 1.00 84.62 84 LEU A O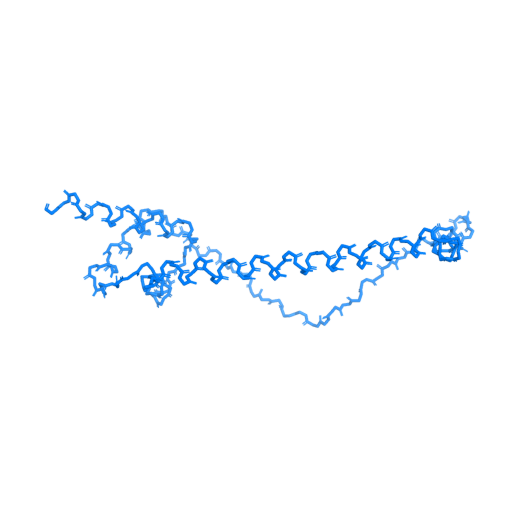 1
ATOM 625 N N . THR A 1 85 ? -17.571 13.868 6.285 1.00 90.00 85 THR A N 1
ATOM 626 C CA . THR A 1 85 ? -16.722 14.857 6.959 1.00 90.00 85 THR A CA 1
ATOM 627 C C . THR A 1 85 ? -16.001 14.222 8.149 1.00 90.00 85 THR A C 1
ATOM 629 O O . THR A 1 85 ? -16.373 13.147 8.617 1.00 90.00 85 THR A O 1
ATOM 632 N N . ASP A 1 86 ? -14.923 14.845 8.630 1.00 89.62 86 ASP A N 1
ATOM 633 C CA . ASP A 1 86 ? -14.179 14.312 9.782 1.00 89.62 86 ASP A CA 1
ATOM 634 C C . ASP A 1 86 ? -15.054 14.231 11.044 1.00 89.62 86 ASP A C 1
ATOM 636 O O . ASP A 1 86 ? -14.961 13.244 11.770 1.00 89.62 86 ASP A O 1
ATOM 640 N N . ASP A 1 87 ? -15.957 15.192 11.247 1.00 90.56 87 ASP A N 1
ATOM 641 C CA . ASP A 1 87 ? -16.886 15.204 12.382 1.00 90.56 87 ASP A CA 1
ATOM 642 C C . ASP A 1 87 ? -17.913 14.065 12.298 1.00 90.56 87 ASP A C 1
ATOM 644 O O . ASP A 1 87 ? -18.252 13.433 13.301 1.00 90.56 87 ASP A O 1
ATOM 648 N N . GLU A 1 88 ? -18.389 13.744 11.091 1.00 93.06 88 GLU A N 1
ATOM 649 C CA . GLU A 1 88 ? -19.280 12.602 10.877 1.00 93.06 88 GLU A CA 1
ATOM 650 C C . GLU A 1 88 ? -18.562 11.272 11.105 1.00 93.06 88 GLU A C 1
ATOM 652 O O . GLU A 1 88 ? -19.145 10.362 11.698 1.00 93.06 88 GLU A O 1
ATOM 657 N N . ILE A 1 89 ? -17.297 11.159 10.683 1.00 93.62 89 ILE A N 1
ATOM 658 C CA . ILE A 1 89 ? -16.476 9.975 10.961 1.00 93.62 89 ILE A CA 1
ATOM 659 C C . ILE A 1 89 ? -16.279 9.831 12.475 1.00 93.62 89 ILE A C 1
ATOM 661 O O . ILE A 1 89 ? -16.489 8.739 13.001 1.00 93.62 89 ILE A O 1
ATOM 665 N N . ASP A 1 90 ? -15.937 10.906 13.189 1.00 93.88 90 ASP A N 1
ATOM 666 C CA . ASP A 1 90 ? -15.740 10.883 14.643 1.00 93.88 90 ASP A CA 1
ATOM 667 C C . ASP A 1 90 ? -17.033 10.469 15.377 1.00 93.88 90 ASP A C 1
ATOM 669 O O . ASP A 1 90 ? -16.994 9.614 16.271 1.00 93.88 90 ASP A O 1
ATOM 673 N N . ARG A 1 91 ? -18.194 10.985 14.947 1.00 94.69 91 ARG A N 1
ATOM 674 C CA . ARG A 1 91 ? -19.513 10.606 15.485 1.00 94.69 91 ARG A CA 1
ATOM 675 C C . ARG A 1 91 ? -19.820 9.121 15.281 1.00 94.69 91 ARG A C 1
ATOM 677 O O . ARG A 1 91 ? -20.168 8.442 16.245 1.00 94.69 91 ARG A O 1
ATOM 684 N N . ILE A 1 92 ? -19.666 8.608 14.058 1.00 94.69 92 ILE A N 1
ATOM 685 C CA . ILE A 1 92 ? -19.935 7.194 13.732 1.00 94.69 92 ILE A CA 1
ATOM 686 C C . ILE A 1 92 ? -18.980 6.271 14.501 1.00 94.69 92 ILE A C 1
ATOM 688 O O . ILE A 1 92 ? -19.385 5.225 15.005 1.00 94.69 92 ILE A O 1
ATOM 692 N N . VAL A 1 93 ? -17.706 6.650 14.622 1.00 94.00 93 VAL A N 1
ATOM 693 C CA . VAL A 1 93 ? -16.711 5.887 15.389 1.00 94.00 93 VAL A CA 1
ATOM 694 C C . VAL A 1 93 ? -17.081 5.829 16.873 1.00 94.00 93 VAL A C 1
ATOM 696 O O . VAL A 1 93 ? -16.995 4.754 17.467 1.00 94.00 93 VAL A O 1
ATOM 699 N N . SER A 1 94 ? -17.526 6.943 17.459 1.00 93.44 94 SER A N 1
ATOM 700 C CA . SER A 1 94 ? -18.010 6.997 18.845 1.00 93.44 94 SER A CA 1
ATOM 701 C C . SER A 1 94 ? -19.240 6.107 19.065 1.00 93.44 94 SER A C 1
ATOM 703 O O . SER A 1 94 ? -19.288 5.319 20.011 1.00 93.44 94 SER A O 1
ATOM 705 N N . GLU A 1 95 ? -20.202 6.145 18.142 1.00 93.25 95 GLU A N 1
ATOM 706 C CA . GLU A 1 95 ? -21.410 5.317 18.198 1.00 93.25 95 GLU A CA 1
ATOM 707 C C . GLU A 1 95 ? -21.100 3.816 18.066 1.00 93.25 95 GLU A C 1
ATOM 709 O O . GLU A 1 95 ? -21.633 2.991 18.811 1.00 93.25 95 GLU A O 1
ATOM 714 N N . LEU A 1 96 ? -20.185 3.439 17.168 1.00 93.00 96 LEU A N 1
ATOM 715 C CA . LEU A 1 96 ? -19.728 2.053 17.024 1.00 93.00 96 LEU A CA 1
ATOM 716 C C . LEU A 1 96 ? -18.966 1.563 18.260 1.00 93.00 96 LEU A C 1
ATOM 718 O O . LEU A 1 96 ? -19.110 0.401 18.648 1.00 93.00 96 LEU A O 1
ATOM 722 N N . LEU A 1 97 ? -18.181 2.439 18.891 1.00 91.62 97 LEU A N 1
ATOM 723 C CA . LEU A 1 97 ? -17.504 2.148 20.152 1.00 91.62 97 LEU A CA 1
ATOM 724 C C . LEU A 1 97 ? -18.501 1.876 21.280 1.00 91.62 97 LEU A C 1
ATOM 726 O O . LEU A 1 97 ? -18.351 0.883 21.988 1.00 91.62 97 LEU A O 1
ATOM 730 N N . ALA A 1 98 ? -19.538 2.704 21.404 1.00 90.19 98 ALA A N 1
ATOM 731 C CA . ALA A 1 98 ? -20.565 2.551 22.430 1.00 90.19 98 ALA A CA 1
ATOM 732 C C . ALA A 1 98 ? -21.482 1.334 22.198 1.00 90.19 98 ALA A C 1
ATOM 734 O O . ALA A 1 98 ? -21.851 0.652 23.150 1.00 90.19 98 ALA A O 1
ATOM 735 N N . SER A 1 99 ? -21.847 1.049 20.944 1.00 89.44 99 SER A N 1
ATOM 736 C CA . SER A 1 99 ? -22.821 -0.001 20.601 1.00 89.44 99 SER A CA 1
ATOM 737 C C . SER A 1 99 ? -22.208 -1.394 20.469 1.00 89.44 99 SER A C 1
ATOM 739 O O . SER A 1 99 ? -22.768 -2.374 20.951 1.00 89.44 99 SER A O 1
ATOM 741 N N . THR A 1 100 ? -21.069 -1.497 19.785 1.00 84.94 100 THR A N 1
ATOM 742 C CA . THR A 1 100 ? -20.476 -2.783 19.390 1.00 84.94 100 THR A CA 1
ATOM 743 C C . THR A 1 100 ? -19.282 -3.151 20.267 1.00 84.94 100 THR A C 1
ATOM 745 O O . THR A 1 100 ? -18.882 -4.313 20.297 1.00 84.94 100 THR A O 1
ATOM 748 N N . ASN A 1 101 ? -18.707 -2.172 20.975 1.00 86.00 101 ASN A N 1
ATOM 749 C CA . ASN A 1 101 ? -17.496 -2.311 21.784 1.00 86.00 101 ASN A CA 1
ATOM 750 C C . ASN A 1 101 ? -16.386 -3.132 21.080 1.00 86.00 101 ASN A C 1
ATOM 752 O O . ASN A 1 101 ? -15.963 -4.187 21.568 1.00 86.00 101 ASN A O 1
ATOM 756 N N . PRO A 1 102 ? -15.939 -2.708 19.880 1.00 84.19 102 PRO A N 1
ATOM 757 C CA . PRO A 1 102 ? -14.952 -3.443 19.109 1.00 84.19 102 PRO A CA 1
ATOM 758 C C . PRO A 1 102 ? -13.610 -3.499 19.863 1.00 84.19 102 PRO A C 1
ATOM 760 O O . PRO A 1 102 ? -13.047 -2.458 20.198 1.00 84.19 102 PRO A O 1
ATOM 763 N N . PRO A 1 103 ? -13.009 -4.691 20.045 1.00 82.62 103 PRO A N 1
ATOM 764 C CA . PRO A 1 103 ? -11.796 -4.859 20.855 1.00 82.62 103 PRO A CA 1
ATOM 765 C C . PRO A 1 103 ? -10.525 -4.311 20.187 1.00 82.62 103 PRO A C 1
ATOM 767 O O . PRO A 1 103 ? -9.437 -4.364 20.757 1.00 82.62 103 PRO A O 1
ATOM 770 N N . SER A 1 104 ? -10.612 -3.856 18.934 1.00 90.75 104 SER A N 1
ATOM 771 C CA . SER A 1 104 ? -9.472 -3.328 18.189 1.00 90.75 104 SER A CA 1
ATOM 772 C C . SER A 1 104 ? -9.913 -2.429 17.039 1.00 90.75 104 SER A C 1
ATOM 774 O O . SER A 1 104 ? -11.022 -2.563 16.520 1.00 90.75 104 SER A O 1
ATOM 776 N N . TYR A 1 105 ? -8.987 -1.595 16.558 1.00 92.38 105 TYR A N 1
ATOM 777 C CA . TYR A 1 105 ? -9.177 -0.782 15.355 1.00 92.38 105 TYR A CA 1
ATOM 778 C C . TYR A 1 105 ? -9.654 -1.601 14.143 1.00 92.38 105 TYR A C 1
ATOM 780 O O . TYR A 1 105 ? -10.535 -1.164 13.414 1.00 92.38 105 TYR A O 1
ATOM 788 N N . ASN A 1 106 ? -9.118 -2.809 13.933 1.00 93.69 106 ASN A N 1
ATOM 789 C CA . ASN A 1 106 ? -9.518 -3.644 12.795 1.00 93.69 106 ASN A CA 1
ATOM 790 C C . ASN A 1 106 ? -10.979 -4.103 12.909 1.00 93.69 106 ASN A C 1
ATOM 792 O O . ASN A 1 106 ? -11.683 -4.156 11.902 1.00 93.69 106 ASN A O 1
ATOM 796 N N . ALA A 1 107 ? -11.435 -4.413 14.127 1.00 92.44 107 ALA A N 1
ATOM 797 C CA . ALA A 1 107 ? -12.824 -4.785 14.382 1.00 92.44 107 ALA A CA 1
ATOM 798 C C . ALA A 1 107 ? -13.770 -3.593 14.164 1.00 92.44 107 ALA A C 1
ATOM 800 O O . ALA A 1 107 ? -14.810 -3.754 13.531 1.00 92.44 107 ALA A O 1
ATOM 801 N N . LEU A 1 108 ? -13.371 -2.389 14.592 1.00 95.31 108 LEU A N 1
ATOM 802 C CA . LEU A 1 108 ? -14.096 -1.155 14.281 1.00 95.31 108 LEU A CA 1
ATOM 803 C C . LEU A 1 108 ? -14.142 -0.903 12.768 1.00 95.31 108 LEU A C 1
ATOM 805 O O . LEU A 1 108 ? -15.214 -0.660 12.232 1.00 95.31 108 LEU A O 1
ATOM 809 N N . ALA A 1 109 ? -13.011 -0.984 12.063 1.00 93.56 109 ALA A N 1
ATOM 810 C CA . ALA A 1 109 ? -12.958 -0.738 10.623 1.00 93.56 109 ALA A CA 1
ATOM 811 C C . ALA A 1 109 ? -13.838 -1.724 9.836 1.00 93.56 109 ALA A C 1
ATOM 813 O O . ALA A 1 109 ? -14.476 -1.342 8.854 1.00 93.56 109 ALA A O 1
ATOM 814 N N . ALA A 1 110 ? -13.915 -2.980 10.282 1.00 92.88 110 ALA A N 1
ATOM 815 C CA . ALA A 1 110 ? -14.844 -3.959 9.730 1.00 92.88 110 ALA A CA 1
ATOM 816 C C . ALA A 1 110 ? -16.309 -3.580 10.007 1.00 92.88 110 ALA A C 1
ATOM 818 O O . ALA A 1 110 ? -17.122 -3.623 9.087 1.00 92.88 110 ALA A O 1
ATOM 819 N N . ALA A 1 111 ? -16.643 -3.169 11.235 1.00 92.31 111 ALA A N 1
ATOM 820 C CA . ALA A 1 111 ? -17.992 -2.731 11.596 1.00 92.31 111 ALA A CA 1
ATOM 821 C C . ALA A 1 111 ? -18.423 -1.465 10.831 1.00 92.31 111 ALA A C 1
ATOM 823 O O . ALA A 1 111 ? -19.533 -1.414 10.312 1.00 92.31 111 ALA A O 1
ATOM 824 N N . PHE A 1 112 ? -17.517 -0.499 10.671 1.00 92.88 112 PHE A N 1
ATOM 825 C CA . PHE A 1 112 ? -17.721 0.736 9.913 1.00 92.88 112 PHE A CA 1
ATOM 826 C C . PHE A 1 112 ? -18.084 0.455 8.450 1.00 92.88 112 PHE A C 1
ATOM 828 O O . PHE A 1 112 ? -19.066 0.984 7.937 1.00 92.88 112 PHE A O 1
ATOM 835 N N . ARG A 1 113 ? -17.349 -0.454 7.795 1.00 92.06 113 ARG A N 1
ATOM 836 C CA . ARG A 1 113 ? -17.650 -0.874 6.415 1.00 92.06 113 ARG A CA 1
ATOM 837 C C . ARG A 1 113 ? -18.913 -1.724 6.328 1.00 92.06 113 ARG A C 1
ATOM 839 O O . ARG A 1 113 ? -19.676 -1.582 5.380 1.00 92.06 113 ARG A O 1
ATOM 846 N N . LYS A 1 114 ? -19.158 -2.589 7.317 1.00 91.69 114 LYS A N 1
ATOM 847 C CA . LYS A 1 114 ? -20.385 -3.397 7.399 1.00 91.69 114 LYS A CA 1
ATOM 848 C C . LYS A 1 114 ? -21.635 -2.519 7.537 1.00 91.69 114 LYS A C 1
ATOM 850 O O . LYS A 1 114 ? -22.678 -2.890 7.016 1.00 91.69 114 LYS A O 1
ATOM 855 N N . ALA A 1 115 ? -21.516 -1.362 8.185 1.00 88.31 115 ALA A N 1
ATOM 856 C CA . ALA A 1 115 ? -22.566 -0.349 8.280 1.00 88.31 115 ALA A CA 1
ATOM 857 C C . ALA A 1 115 ? -22.763 0.465 6.980 1.00 88.31 115 ALA A C 1
ATOM 859 O O . ALA A 1 115 ? -23.601 1.358 6.940 1.00 88.31 115 ALA A O 1
ATOM 860 N N . GLY A 1 116 ? -22.014 0.165 5.911 1.00 88.56 116 GLY A N 1
ATOM 861 C CA . GLY A 1 116 ? -22.125 0.848 4.619 1.00 88.56 116 GLY A CA 1
ATOM 862 C C . GLY A 1 116 ? -21.351 2.165 4.535 1.00 88.56 116 GLY A C 1
ATOM 863 O O . GLY A 1 116 ? -21.455 2.869 3.533 1.00 88.56 116 GLY A O 1
ATOM 864 N N . HIS A 1 117 ? -20.551 2.506 5.550 1.00 89.31 117 HIS A N 1
ATOM 865 C CA . HIS A 1 117 ? -19.736 3.715 5.533 1.00 89.31 117 HIS A CA 1
ATOM 866 C C . HIS A 1 117 ? -18.377 3.470 4.865 1.00 89.31 117 HIS A C 1
ATOM 868 O O . HIS A 1 117 ? -17.734 2.432 5.050 1.00 89.31 117 HIS A O 1
ATOM 874 N N . SER A 1 118 ? -17.907 4.466 4.113 1.00 85.94 118 SER A N 1
ATOM 875 C CA . SER A 1 118 ? -16.596 4.460 3.461 1.00 85.94 118 SER A CA 1
ATOM 876 C C . SER A 1 118 ? -15.824 5.725 3.818 1.00 85.94 118 SER A C 1
ATOM 878 O O . SER A 1 118 ? -16.346 6.833 3.734 1.00 85.94 118 SER A O 1
ATOM 880 N N . ALA A 1 119 ? -14.572 5.556 4.238 1.00 87.38 119 ALA A N 1
ATOM 881 C CA . ALA A 1 119 ? -13.653 6.641 4.550 1.00 87.38 119 ALA A CA 1
ATOM 882 C C . ALA A 1 119 ? -12.215 6.192 4.268 1.00 87.38 119 ALA A C 1
ATOM 884 O O . ALA A 1 119 ? -11.887 5.007 4.378 1.00 87.38 119 ALA A O 1
ATOM 885 N N . GLY A 1 120 ? -11.341 7.144 3.930 1.00 85.31 120 GLY A N 1
ATOM 886 C CA . GLY A 1 120 ? -9.916 6.867 3.757 1.00 85.31 120 GLY A CA 1
ATO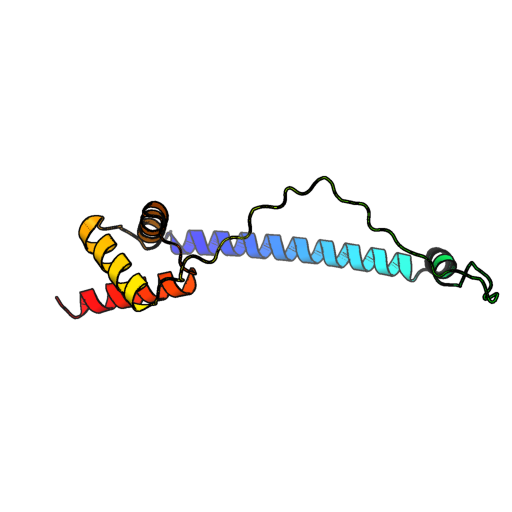M 887 C C . GLY A 1 120 ? -9.283 6.340 5.050 1.00 85.31 120 GLY A C 1
ATOM 888 O O . GLY A 1 120 ? -9.558 6.857 6.134 1.00 85.31 120 GLY A O 1
ATOM 889 N N . GLU A 1 121 ? -8.398 5.347 4.933 1.00 90.88 121 GLU A N 1
ATOM 890 C CA . GLU A 1 121 ? -7.732 4.676 6.065 1.00 90.88 121 GLU A CA 1
ATOM 891 C C . GLU A 1 121 ? -7.094 5.676 7.047 1.00 90.88 121 GLU A C 1
ATOM 893 O O . GLU A 1 121 ? -7.253 5.557 8.262 1.00 90.88 121 GLU A O 1
ATOM 898 N N . THR A 1 122 ? -6.417 6.704 6.528 1.00 92.75 122 THR A N 1
ATOM 899 C CA . THR A 1 122 ? -5.771 7.748 7.337 1.00 92.75 122 THR A CA 1
ATOM 900 C C . THR A 1 122 ? -6.774 8.517 8.196 1.00 92.75 122 THR A C 1
ATOM 902 O O . THR A 1 122 ? -6.521 8.741 9.379 1.00 92.75 122 THR A O 1
ATOM 905 N N . ARG A 1 123 ? -7.931 8.874 7.624 1.00 92.94 123 ARG A N 1
ATOM 906 C CA . ARG A 1 123 ? -8.992 9.627 8.312 1.00 92.94 123 ARG A CA 1
ATOM 907 C C . ARG A 1 123 ? -9.658 8.764 9.378 1.00 92.94 123 ARG A C 1
ATOM 909 O O . ARG A 1 123 ? -9.784 9.189 10.520 1.00 92.94 123 ARG A O 1
ATOM 916 N N . LEU A 1 124 ? -9.957 7.505 9.050 1.00 93.50 124 LEU A N 1
ATOM 917 C CA . LEU A 1 124 ? -10.534 6.553 10.001 1.00 93.50 124 LEU A CA 1
ATOM 918 C C . LEU A 1 124 ? -9.588 6.257 11.180 1.00 93.50 124 LEU A C 1
ATOM 920 O O . LEU A 1 124 ? -10.030 6.133 12.321 1.00 93.50 124 LEU A O 1
ATOM 924 N N . ARG A 1 125 ? -8.270 6.176 10.942 1.00 93.62 125 ARG A N 1
ATOM 925 C CA . ARG A 1 125 ? -7.275 6.035 12.023 1.00 93.62 125 ARG A CA 1
ATOM 926 C C . ARG A 1 125 ? -7.164 7.282 12.890 1.00 93.62 125 ARG A C 1
ATOM 928 O O . ARG A 1 125 ? -6.984 7.144 14.099 1.00 93.62 125 ARG A O 1
ATOM 935 N N . ALA A 1 126 ? -7.223 8.470 12.291 1.00 92.88 126 ALA A N 1
ATOM 936 C CA . ALA A 1 126 ? -7.203 9.727 13.032 1.00 92.88 126 ALA A CA 1
ATOM 937 C C . ALA A 1 126 ? -8.429 9.836 13.952 1.00 92.88 126 ALA A C 1
ATOM 939 O O . ALA A 1 126 ? -8.258 10.064 15.148 1.00 92.88 126 ALA A O 1
ATOM 940 N N . ALA A 1 127 ? -9.621 9.548 13.425 1.00 92.88 127 ALA A N 1
ATOM 941 C CA . ALA A 1 127 ? -10.872 9.518 14.178 1.00 92.88 127 ALA A CA 1
ATOM 942 C C . ALA A 1 127 ? -10.822 8.547 15.364 1.00 92.88 127 ALA A C 1
ATOM 944 O O . ALA A 1 127 ? -11.066 8.933 16.505 1.00 92.88 127 ALA A O 1
ATOM 945 N N . TRP A 1 128 ? -10.391 7.302 15.130 1.00 92.31 128 TRP A N 1
ATOM 946 C CA . TRP A 1 128 ? -10.211 6.315 16.199 1.00 92.31 128 TRP A CA 1
ATOM 947 C C . TRP A 1 128 ? -9.289 6.821 17.313 1.00 92.31 128 TRP A C 1
ATOM 949 O O . TRP A 1 128 ? -9.619 6.685 18.489 1.00 92.31 128 TRP A O 1
ATOM 959 N N . LYS A 1 129 ? -8.145 7.429 16.966 1.00 93.19 129 LYS A N 1
ATOM 960 C CA . LYS A 1 129 ? -7.214 7.991 17.957 1.00 93.19 129 LYS A CA 1
ATOM 961 C C . LYS A 1 129 ? -7.836 9.147 18.740 1.00 93.19 129 LYS A C 1
ATOM 963 O O . LYS A 1 129 ? -7.658 9.185 19.950 1.00 93.19 129 LYS A O 1
ATOM 968 N N . ARG A 1 130 ? -8.550 10.065 18.079 1.00 90.94 130 ARG A N 1
ATOM 969 C CA . ARG A 1 130 ? -9.212 11.203 18.741 1.00 90.94 130 ARG A CA 1
ATOM 970 C C . ARG A 1 130 ? -10.285 10.736 19.720 1.00 90.94 130 ARG A C 1
ATOM 972 O O . ARG A 1 130 ? -10.259 11.147 20.873 1.00 90.94 130 ARG A O 1
ATOM 979 N N . VAL A 1 131 ? -11.170 9.836 19.290 1.00 89.69 131 VAL A N 1
ATOM 980 C CA . VAL A 1 131 ? -12.286 9.349 20.116 1.00 89.69 131 VAL A CA 1
ATOM 981 C C . VAL A 1 131 ? -11.778 8.527 21.301 1.00 89.69 131 VAL A C 1
ATOM 983 O O . VAL A 1 131 ? -12.173 8.779 22.435 1.00 89.69 131 VAL A O 1
ATOM 986 N N . THR A 1 132 ? -10.845 7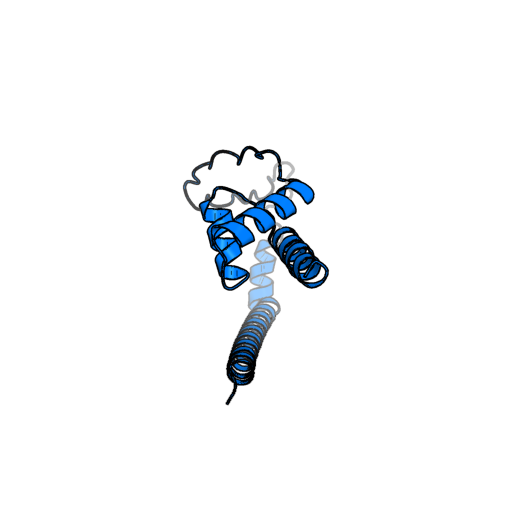.598 21.072 1.00 88.38 132 THR A N 1
ATOM 987 C CA . THR A 1 132 ? -10.287 6.775 22.160 1.00 88.38 132 THR A CA 1
ATOM 988 C C . THR A 1 132 ? -9.428 7.588 23.132 1.00 88.38 132 THR A C 1
ATOM 990 O O . THR A 1 132 ? -9.491 7.346 24.333 1.00 88.38 132 THR A O 1
ATOM 993 N N . ALA A 1 133 ? -8.673 8.588 22.658 1.00 84.06 133 ALA A N 1
ATOM 994 C CA . ALA A 1 133 ? -7.946 9.508 23.535 1.00 84.06 133 ALA A CA 1
ATOM 995 C C . ALA A 1 133 ? -8.893 10.425 24.328 1.00 84.06 133 ALA A C 1
ATOM 997 O O . ALA A 1 133 ? -8.650 10.674 25.505 1.00 84.06 133 ALA A O 1
ATOM 998 N N . GLY A 1 134 ? -9.988 10.887 23.714 1.00 69.69 134 GLY A N 1
ATOM 999 C CA . GLY A 1 134 ? -11.020 11.689 24.377 1.00 69.69 134 GLY A CA 1
ATOM 1000 C C . GLY A 1 134 ? -11.783 10.921 25.462 1.00 69.69 134 GLY A C 1
ATOM 1001 O O . GLY A 1 134 ? -12.060 11.483 26.517 1.00 69.69 134 GLY A O 1
ATOM 1002 N N . GLN A 1 135 ? -12.049 9.624 25.262 1.00 61.25 135 GLN A N 1
ATOM 1003 C CA . GLN A 1 135 ? -12.681 8.764 26.276 1.00 61.25 135 GLN A CA 1
ATOM 1004 C C . GLN A 1 135 ? -11.829 8.592 27.546 1.00 61.25 135 GLN A C 1
ATOM 1006 O O . GLN A 1 135 ? -12.383 8.467 28.635 1.00 61.25 135 GLN A O 1
ATOM 1011 N N . VAL A 1 136 ? -10.496 8.628 27.430 1.00 59.12 136 VAL A N 1
ATOM 1012 C CA . VAL A 1 136 ? -9.572 8.497 28.575 1.00 59.12 136 VAL A CA 1
ATOM 1013 C C . VAL A 1 136 ? -9.527 9.764 29.439 1.00 59.12 136 VAL A C 1
ATOM 1015 O O . VAL A 1 136 ? -9.219 9.678 30.621 1.00 59.12 136 VAL A O 1
ATOM 1018 N N . VAL A 1 137 ? -9.847 10.936 28.880 1.00 56.00 137 VAL A N 1
ATOM 1019 C CA . VAL A 1 137 ? -9.829 12.223 29.608 1.00 56.00 137 VAL A CA 1
ATOM 1020 C C . VAL A 1 137 ? -11.180 12.532 30.276 1.00 56.00 137 VAL A C 1
ATOM 1022 O O . VAL A 1 137 ? -11.240 13.353 31.184 1.00 56.00 137 VAL A O 1
ATOM 1025 N N . GLY A 1 138 ? -12.261 11.872 29.849 1.00 51.06 138 GLY A N 1
ATOM 1026 C CA . GLY A 1 138 ? -13.618 12.058 30.379 1.00 51.06 138 GLY A CA 1
ATOM 1027 C C . GLY A 1 138 ? -14.084 11.019 31.407 1.00 51.06 138 GLY A C 1
ATOM 1028 O O . GLY A 1 138 ? -15.291 10.933 31.626 1.00 51.06 138 GLY A O 1
ATOM 1029 N N . SER A 1 139 ? -13.176 10.216 31.978 1.00 43.12 139 SER A N 1
ATOM 1030 C CA . SER A 1 139 ? -13.473 9.195 33.006 1.00 43.12 139 SER A CA 1
ATOM 1031 C C . SER A 1 139 ? -12.917 9.572 34.374 1.00 43.12 139 SER A C 1
ATOM 1033 O O . SER A 1 139 ? -11.792 10.116 34.411 1.00 43.12 139 SER A O 1
#

Foldseek 3Di:
DDPVVVVVVVVVVVVVVVVVVVVVVVVVVVVVVVCCPDPVNVVVVVCVVPPPDPPDVPDDDDDDDDPPPDDDDPDPDPPPDPADDLVNLLVLLLVCCVPVVQPDLVSSVVVCVVVVHDDDPVSNVVSNCVNVVVVVVVD